Protein AF-A0A7Y2AR96-F1 (afdb_monomer_lite)

pLDDT: mean 88.12, std 11.36, range [58.72, 97.88]

Radius of gyration: 15.58 Å; chains: 1; bounding box: 34×22×35 Å

Secondary structure (DSSP, 8-state):
---TTGGGGTTS--------GGG-----SGGGGGSGGG--

Sequence (40 aa):
LPGLWNGAMAYWNTIFVEVPSSTFNPVKTVNDLLKPAHRE

Foldseek 3Di:
DQDDPVRVCVPPDDDDDDDPPLVDQDDPDPCSCVDPNNPD

Structure (mmCIF, N/CA/C/O backbone):
data_AF-A0A7Y2AR96-F1
#
_entry.id   AF-A0A7Y2AR96-F1
#
loop_
_atom_site.group_PDB
_atom_site.id
_atom_site.type_symbol
_atom_site.label_atom_id
_atom_site.label_alt_id
_atom_site.label_comp_id
_atom_site.label_asym_id
_atom_site.label_entity_id
_atom_site.label_seq_id
_atom_site.pdbx_PDB_ins_code
_atom_site.Cartn_x
_atom_site.Cartn_y
_atom_site.Cartn_z
_atom_site.occupancy
_atom_site.B_iso_or_equiv
_atom_site.auth_seq_id
_atom_site.auth_comp_id
_atom_site.auth_asym_id
_atom_site.auth_atom_id
_atom_site.pdbx_PDB_model_num
ATOM 1 N N . LEU A 1 1 ? 18.261 9.805 -6.488 1.00 58.72 1 LEU A N 1
ATOM 2 C CA . LEU A 1 1 ? 18.290 8.401 -6.966 1.00 58.72 1 LEU A CA 1
ATOM 3 C C . LEU A 1 1 ? 16.880 7.837 -6.849 1.00 58.72 1 LEU A C 1
ATOM 5 O O . LEU A 1 1 ? 16.207 8.200 -5.888 1.00 58.72 1 LEU A O 1
ATOM 9 N N . PRO A 1 2 ? 16.395 7.049 -7.817 1.00 64.56 2 PRO A N 1
ATOM 10 C CA . PRO A 1 2 ? 15.012 6.587 -7.810 1.00 64.56 2 PRO A CA 1
ATOM 11 C C . PRO A 1 2 ? 14.808 5.550 -6.680 1.00 64.56 2 PRO A C 1
ATOM 13 O O . PRO A 1 2 ? 15.673 4.714 -6.439 1.00 64.56 2 PRO A O 1
ATOM 16 N N . GLY A 1 3 ? 13.718 5.678 -5.911 1.00 70.50 3 GLY A N 1
ATOM 17 C CA . GLY A 1 3 ? 13.504 4.953 -4.644 1.00 70.50 3 GLY A CA 1
ATOM 18 C C . GLY A 1 3 ? 13.256 3.441 -4.788 1.00 70.50 3 GLY A C 1
ATOM 19 O O . GLY A 1 3 ? 12.905 2.964 -5.857 1.00 70.50 3 GLY A O 1
ATOM 20 N N . LEU A 1 4 ? 13.396 2.688 -3.692 1.00 64.75 4 LEU A N 1
ATOM 21 C CA . LEU A 1 4 ? 13.546 1.218 -3.665 1.00 64.75 4 LEU A CA 1
ATOM 22 C C . LEU A 1 4 ? 12.507 0.381 -4.443 1.00 64.75 4 LEU A C 1
ATOM 24 O O . LEU A 1 4 ? 12.872 -0.668 -4.956 1.00 64.75 4 LEU A O 1
ATOM 28 N N . TRP A 1 5 ? 11.243 0.807 -4.546 1.00 63.09 5 TRP A N 1
ATOM 29 C CA . TRP A 1 5 ? 10.197 0.006 -5.204 1.00 63.09 5 TRP A CA 1
ATOM 30 C C . TRP A 1 5 ? 9.915 0.485 -6.630 1.00 63.09 5 TRP A C 1
ATOM 32 O O . TRP A 1 5 ? 10.201 -0.207 -7.602 1.00 63.09 5 TRP A O 1
ATOM 42 N N . ASN A 1 6 ? 9.397 1.706 -6.778 1.00 72.62 6 ASN A N 1
ATOM 43 C CA . ASN A 1 6 ? 9.048 2.252 -8.095 1.00 72.62 6 ASN A CA 1
ATOM 44 C C . ASN A 1 6 ? 10.270 2.716 -8.890 1.00 72.62 6 ASN A C 1
ATOM 46 O O . ASN A 1 6 ? 10.194 2.893 -10.102 1.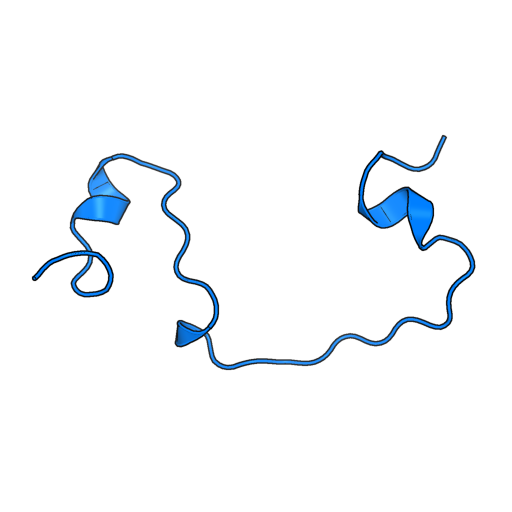00 72.62 6 ASN A O 1
ATOM 50 N N . GLY A 1 7 ? 11.408 2.903 -8.226 1.00 76.00 7 GLY A N 1
ATOM 51 C CA . GLY A 1 7 ? 12.631 3.323 -8.886 1.00 76.00 7 GLY A CA 1
ATOM 52 C C . GLY A 1 7 ? 13.323 2.225 -9.678 1.00 76.00 7 GLY A C 1
ATOM 53 O O . GLY A 1 7 ? 14.000 2.539 -10.654 1.00 76.00 7 GLY A O 1
ATOM 54 N N . ALA A 1 8 ? 13.099 0.953 -9.332 1.00 81.00 8 ALA A N 1
ATOM 55 C CA . ALA A 1 8 ? 13.591 -0.182 -10.115 1.00 81.00 8 ALA A CA 1
ATOM 56 C C . ALA A 1 8 ? 12.900 -0.297 -11.490 1.00 81.00 8 ALA A C 1
ATOM 58 O O . ALA A 1 8 ? 13.452 -0.900 -12.406 1.00 81.00 8 ALA A O 1
ATOM 59 N N . MET A 1 9 ? 11.722 0.317 -11.652 1.00 87.81 9 MET A N 1
ATOM 60 C CA . MET A 1 9 ? 10.924 0.286 -12.885 1.00 87.81 9 MET A CA 1
ATOM 61 C C . MET A 1 9 ? 11.114 1.533 -13.769 1.00 87.81 9 MET A C 1
ATOM 63 O O . MET A 1 9 ? 10.381 1.711 -14.737 1.00 87.81 9 MET A O 1
ATOM 67 N N . ALA A 1 10 ? 12.090 2.402 -13.468 1.00 86.25 10 ALA A N 1
ATOM 68 C CA . ALA A 1 10 ? 12.246 3.719 -14.106 1.00 86.25 10 ALA A CA 1
ATOM 69 C C . ALA A 1 10 ? 12.424 3.697 -15.641 1.00 86.25 10 ALA A C 1
ATOM 71 O O . ALA A 1 10 ? 12.194 4.715 -16.287 1.00 86.25 10 ALA A O 1
ATOM 72 N N . TYR A 1 11 ? 12.817 2.558 -16.221 1.00 86.00 11 TYR A N 1
ATOM 73 C CA . TYR A 1 11 ? 13.047 2.395 -17.664 1.00 86.00 11 TYR A CA 1
ATOM 74 C C . TYR A 1 11 ? 12.121 1.360 -18.315 1.00 86.00 11 TYR A C 1
ATOM 76 O O . TYR A 1 11 ? 12.405 0.869 -19.406 1.00 86.00 11 TYR A O 1
ATOM 84 N N . TRP A 1 12 ? 11.041 0.972 -17.635 1.00 91.44 12 TRP A N 1
ATOM 85 C CA . TRP A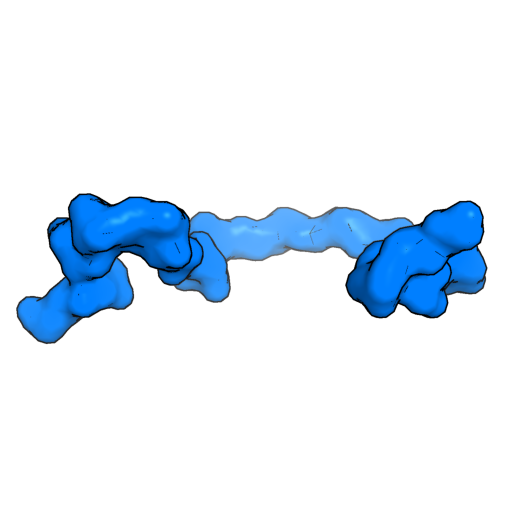 1 12 ? 10.068 0.021 -18.169 1.00 91.44 12 TRP A CA 1
ATOM 86 C C . TRP A 1 12 ? 8.927 0.759 -18.872 1.00 91.44 12 TRP A C 1
ATOM 88 O O . TRP A 1 12 ? 8.532 1.851 -18.464 1.00 91.44 12 TRP A O 1
ATOM 98 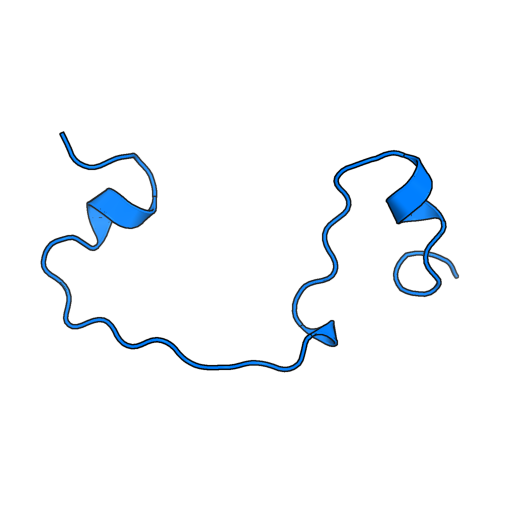N N . ASN A 1 13 ? 8.339 0.126 -19.890 1.00 91.38 13 ASN A N 1
ATOM 99 C CA . ASN A 1 13 ? 7.037 0.547 -20.401 1.00 91.38 13 ASN A CA 1
ATOM 100 C C . ASN A 1 13 ? 5.982 0.198 -19.342 1.00 91.38 13 ASN A C 1
ATOM 102 O O . ASN A 1 13 ? 5.704 -0.980 -19.117 1.00 91.38 13 ASN A O 1
ATOM 106 N N . THR A 1 14 ? 5.434 1.206 -18.663 1.00 89.56 14 THR A N 1
ATOM 107 C CA . THR A 1 14 ? 4.466 1.025 -17.572 1.00 89.56 14 THR A CA 1
ATOM 108 C C . THR A 1 14 ? 3.086 1.531 -17.974 1.00 89.56 14 THR A C 1
ATOM 110 O O . THR A 1 14 ? 2.953 2.530 -18.679 1.00 89.56 14 THR A O 1
ATOM 113 N N . ILE A 1 15 ? 2.051 0.824 -17.526 1.00 91.50 15 ILE A N 1
ATOM 114 C CA . ILE A 1 15 ? 0.651 1.226 -17.670 1.00 91.50 15 ILE A CA 1
ATOM 115 C C . ILE A 1 15 ? -0.052 1.054 -16.326 1.00 91.50 15 ILE A C 1
ATOM 117 O O . ILE A 1 15 ? 0.255 0.126 -15.576 1.00 91.50 15 ILE A O 1
ATOM 121 N N . PHE A 1 16 ? -1.000 1.938 -16.024 1.00 92.88 16 PHE A N 1
ATOM 122 C CA . PHE A 1 16 ? -1.886 1.763 -14.879 1.00 92.88 16 PHE A CA 1
ATOM 123 C C . PHE A 1 16 ? -3.096 0.939 -15.297 1.00 92.88 16 PHE A C 1
ATOM 125 O O . PHE A 1 16 ? -3.696 1.188 -16.341 1.00 92.88 16 PHE A O 1
ATOM 132 N N . VAL A 1 17 ? -3.449 -0.034 -14.463 1.00 95.38 17 VAL A N 1
ATOM 133 C CA . VAL A 1 17 ? -4.631 -0.872 -14.648 1.00 95.38 17 VAL A CA 1
ATOM 134 C C . VAL A 1 17 ? -5.497 -0.721 -13.409 1.00 95.38 17 VAL A C 1
ATOM 136 O O . VAL A 1 17 ? -5.016 -0.887 -12.288 1.00 95.38 17 VAL A O 1
ATOM 139 N N . GLU A 1 18 ? -6.764 -0.372 -13.614 1.00 97.19 18 GLU A N 1
ATOM 140 C CA . GLU A 1 18 ? -7.746 -0.332 -12.538 1.00 97.19 18 GLU A CA 1
ATOM 141 C C . GLU A 1 18 ? -8.140 -1.757 -12.146 1.00 97.19 18 GLU A C 1
ATOM 143 O O . GLU A 1 18 ? -8.339 -2.628 -12.995 1.00 97.19 18 GLU A O 1
ATOM 148 N N . VAL A 1 19 ? -8.254 -1.995 -10.844 1.00 96.75 19 VAL A N 1
ATOM 149 C CA . VAL A 1 19 ? -8.707 -3.267 -10.281 1.00 96.75 19 VAL A CA 1
ATOM 150 C C . VAL A 1 19 ? -9.823 -3.000 -9.276 1.00 96.75 19 VAL A C 1
ATOM 152 O O . VAL A 1 19 ? -9.876 -1.906 -8.707 1.00 96.75 19 VAL A O 1
ATOM 155 N N . PRO A 1 20 ? -10.706 -3.979 -9.005 1.00 97.19 20 PRO A N 1
ATOM 156 C CA . PRO A 1 20 ? -11.728 -3.827 -7.978 1.00 97.19 20 PRO A CA 1
ATOM 157 C C . PRO A 1 20 ? -11.112 -3.434 -6.634 1.00 97.19 20 PRO A C 1
ATOM 159 O O . PRO A 1 20 ? -10.072 -3.973 -6.246 1.00 97.19 20 PRO A O 1
ATOM 162 N N . SER A 1 21 ? -11.776 -2.556 -5.883 1.00 91.12 21 SER A N 1
ATOM 163 C CA . SER A 1 21 ? -11.292 -2.092 -4.573 1.00 91.12 21 SER A CA 1
ATOM 164 C C . SER A 1 21 ? -11.112 -3.232 -3.564 1.00 91.12 21 SER A C 1
ATOM 166 O O . SER A 1 21 ? -10.207 -3.190 -2.737 1.00 91.12 21 SER A O 1
ATOM 168 N N . SER A 1 22 ? -11.900 -4.303 -3.686 1.00 93.12 22 SER A N 1
ATOM 169 C CA . SER A 1 22 ? -11.770 -5.518 -2.875 1.00 93.12 22 SER A CA 1
ATOM 170 C C . SER A 1 22 ? -10.447 -6.264 -3.080 1.00 93.12 22 SER A C 1
ATOM 172 O O . SER A 1 22 ? -10.096 -7.099 -2.251 1.00 93.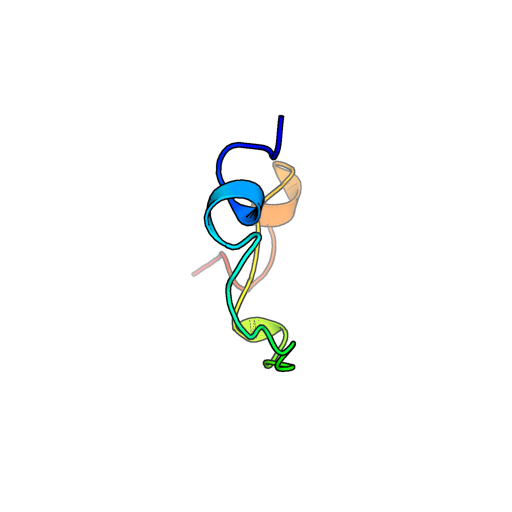12 22 SER A O 1
ATOM 174 N N . THR A 1 23 ? -9.705 -5.979 -4.155 1.00 95.62 23 THR A N 1
ATOM 175 C CA . THR A 1 23 ? -8.396 -6.593 -4.440 1.00 95.62 23 THR A CA 1
ATOM 176 C C . THR A 1 23 ? -7.340 -6.167 -3.423 1.00 95.62 23 THR A C 1
ATOM 178 O O . THR A 1 23 ? -6.390 -6.903 -3.164 1.00 95.62 23 THR A O 1
ATOM 181 N N . PHE A 1 24 ? -7.498 -4.988 -2.819 1.00 95.06 24 PHE A N 1
ATOM 182 C CA . PHE A 1 24 ? -6.559 -4.470 -1.837 1.00 95.06 24 PHE A CA 1
ATOM 183 C C . PHE A 1 24 ? -7.298 -3.850 -0.650 1.00 95.06 24 PHE A C 1
ATOM 185 O O . PHE A 1 24 ? -7.801 -2.733 -0.728 1.00 95.06 24 PHE A O 1
ATOM 192 N N . ASN A 1 25 ? -7.308 -4.564 0.479 1.00 94.69 25 ASN A N 1
ATOM 193 C CA . ASN A 1 25 ? -7.892 -4.105 1.742 1.00 94.69 25 ASN A CA 1
ATOM 194 C C . ASN A 1 25 ? -6.774 -3.848 2.769 1.00 94.69 25 ASN A C 1
ATOM 196 O O . ASN A 1 25 ? -6.432 -4.744 3.540 1.00 94.69 25 ASN A O 1
ATOM 200 N N . PRO A 1 26 ? -6.124 -2.671 2.759 1.00 95.81 26 PRO A N 1
A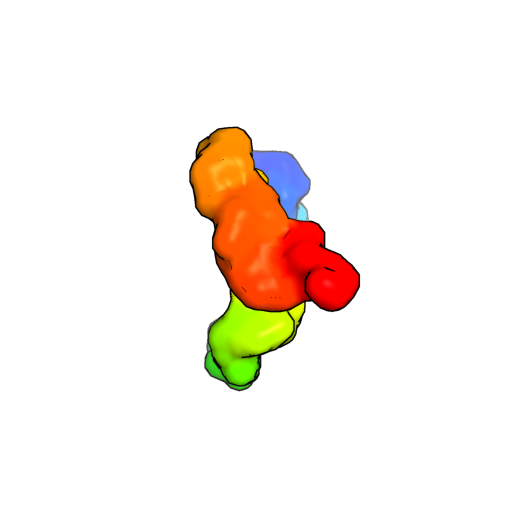TOM 201 C CA . PRO A 1 26 ? -5.033 -2.398 3.679 1.00 95.81 26 PRO A CA 1
ATOM 202 C C . PRO A 1 26 ? -5.529 -2.047 5.084 1.00 95.81 26 PRO A C 1
ATOM 204 O O . PRO A 1 26 ? -6.498 -1.308 5.262 1.00 95.81 26 PRO A O 1
ATOM 207 N N . VAL A 1 27 ? -4.750 -2.471 6.077 1.00 97.06 27 VAL A N 1
ATOM 208 C CA . VAL A 1 27 ? -4.859 -2.040 7.474 1.00 97.06 27 VAL A CA 1
ATOM 209 C C . VAL A 1 27 ? -3.770 -1.005 7.730 1.00 97.06 27 VAL A C 1
ATOM 211 O O . VAL A 1 27 ? -2.581 -1.303 7.598 1.00 97.06 27 VAL A O 1
ATOM 214 N N . LYS A 1 28 ? -4.158 0.232 8.038 1.00 96.88 28 LYS A N 1
ATOM 215 C CA . LYS A 1 28 ? -3.234 1.344 8.322 1.00 96.88 28 LYS A CA 1
ATOM 216 C C . LYS A 1 28 ? -3.322 1.805 9.772 1.00 96.88 28 LYS A C 1
ATOM 218 O O . LYS A 1 28 ? -2.352 2.326 10.310 1.00 96.88 28 LYS A O 1
ATOM 223 N N . THR A 1 29 ? -4.463 1.578 10.406 1.00 97.88 29 THR A N 1
ATOM 224 C CA . THR A 1 29 ? -4.737 1.859 11.811 1.00 97.88 29 THR A CA 1
ATOM 225 C C . THR A 1 29 ? -5.381 0.643 12.466 1.00 97.88 29 THR A C 1
ATOM 227 O O . THR A 1 29 ? -5.916 -0.231 11.785 1.00 97.88 29 THR A O 1
ATOM 230 N N . VAL A 1 30 ? -5.383 0.595 13.800 1.00 96.75 30 VAL A N 1
ATOM 231 C CA . VAL A 1 30 ? -6.011 -0.509 14.549 1.00 96.75 30 VAL A CA 1
ATOM 232 C C . VAL A 1 30 ? -7.499 -0.651 14.202 1.00 96.75 30 VAL A C 1
ATOM 234 O O . VAL A 1 30 ? -7.994 -1.764 14.059 1.00 96.75 30 VAL A O 1
ATOM 237 N N . ASN A 1 31 ? -8.200 0.462 13.966 1.00 97.38 31 ASN A N 1
ATOM 238 C CA . ASN A 1 31 ? -9.614 0.440 13.592 1.00 97.38 31 ASN A CA 1
ATOM 239 C C . ASN A 1 31 ? -9.868 -0.147 12.194 1.00 97.38 31 ASN A C 1
ATOM 241 O O . ASN A 1 31 ? -10.997 -0.534 11.910 1.00 97.38 31 ASN A O 1
ATOM 245 N N . ASP A 1 32 ? -8.866 -0.272 11.319 1.00 96.69 32 ASP A N 1
ATOM 246 C CA . ASP A 1 32 ? -9.072 -0.932 10.025 1.00 96.69 32 ASP A CA 1
ATOM 247 C C . ASP A 1 32 ? -9.309 -2.441 10.181 1.00 96.69 32 ASP A C 1
ATOM 249 O O . ASP A 1 32 ? -10.063 -3.010 9.396 1.00 96.69 32 ASP A O 1
ATOM 253 N N . LEU A 1 33 ? -8.771 -3.072 11.234 1.00 96.00 33 LEU A N 1
ATOM 254 C CA . LEU A 1 33 ? -9.046 -4.478 11.576 1.00 96.00 33 LEU A CA 1
ATOM 255 C C . LEU A 1 33 ? -10.521 -4.718 11.925 1.00 96.00 33 LEU A C 1
ATOM 257 O O . LEU A 1 33 ? -11.011 -5.841 11.881 1.00 96.00 33 LEU A O 1
ATOM 261 N N . LEU A 1 34 ? -11.251 -3.652 12.258 1.00 96.19 34 LEU A N 1
ATOM 262 C CA . LEU A 1 34 ? -12.676 -3.700 12.547 1.00 96.19 34 LEU A CA 1
ATOM 263 C C . LEU A 1 34 ? -13.543 -3.709 11.269 1.00 96.19 34 LEU A C 1
ATOM 265 O O . LEU A 1 34 ? -14.768 -3.682 11.366 1.00 96.19 34 LEU A O 1
ATOM 269 N N . LYS A 1 35 ? -12.969 -3.742 10.065 1.00 94.38 35 LYS A N 1
ATOM 270 C CA . LYS A 1 35 ? -13.757 -3.864 8.827 1.00 94.38 35 LYS A CA 1
ATOM 271 C C . LYS A 1 35 ? -14.220 -5.313 8.608 1.00 94.38 35 LYS A C 1
ATOM 273 O O . LYS A 1 35 ? -13.464 -6.227 8.925 1.00 94.38 35 LYS A O 1
ATOM 278 N N . PRO A 1 36 ? -15.401 -5.551 7.997 1.00 94.31 36 PRO A N 1
ATOM 279 C CA . PRO A 1 36 ? -15.883 -6.904 7.691 1.00 94.31 36 PRO A CA 1
ATOM 280 C C 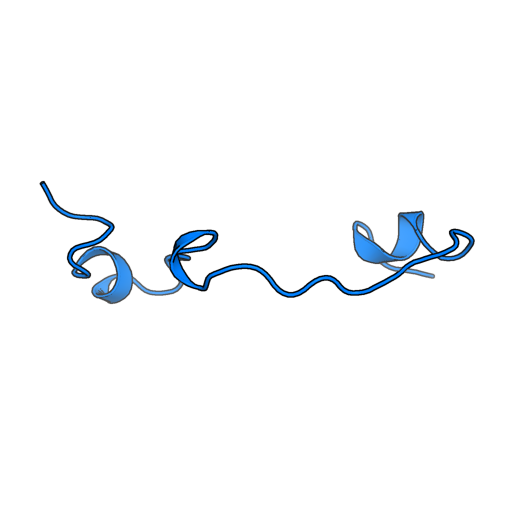. PRO A 1 36 ? -14.898 -7.752 6.877 1.00 94.31 36 PRO A C 1
ATOM 282 O O . PRO A 1 36 ? -14.796 -8.944 7.101 1.00 94.31 36 PRO A O 1
ATOM 285 N N . ALA A 1 37 ? -14.112 -7.133 5.991 1.00 92.81 37 ALA A N 1
ATOM 286 C CA . ALA A 1 37 ? -13.094 -7.822 5.194 1.00 92.81 37 ALA A CA 1
ATOM 287 C C . ALA A 1 37 ? -11.943 -8.444 6.019 1.00 92.81 37 ALA A C 1
ATOM 289 O O . ALA A 1 37 ? -11.127 -9.176 5.463 1.00 92.81 37 ALA A O 1
ATOM 290 N N . HIS A 1 38 ? -11.840 -8.129 7.314 1.00 94.94 38 HIS A N 1
ATOM 291 C CA . HIS A 1 38 ? -10.789 -8.607 8.219 1.00 94.94 38 HIS A CA 1
ATOM 292 C C . HIS A 1 38 ? -11.352 -9.309 9.465 1.00 94.94 38 HIS A C 1
ATOM 294 O O . HIS A 1 38 ? -10.618 -9.536 10.426 1.00 94.94 38 HIS A O 1
ATOM 300 N N . ARG A 1 39 ? -12.651 -9.623 9.457 1.00 87.00 39 ARG A N 1
ATOM 301 C CA . ARG A 1 39 ? -13.368 -10.336 10.519 1.00 87.00 39 ARG A CA 1
ATOM 302 C C . ARG A 1 39 ? -13.875 -11.672 9.967 1.00 87.00 39 ARG A C 1
ATOM 304 O O . ARG A 1 39 ? -14.104 -11.769 8.765 1.00 87.00 39 ARG A O 1
ATOM 311 N N . GLU A 1 40 ? -14.035 -12.667 10.836 1.00 66.56 40 GLU A N 1
ATOM 312 C CA . GLU A 1 40 ? -14.760 -13.912 10.523 1.00 66.56 40 GLU A CA 1
ATOM 313 C C . GLU A 1 40 ? -16.278 -13.697 10.558 1.00 66.56 40 GLU A C 1
ATOM 315 O O . GLU A 1 40 ? -16.743 -12.914 11.425 1.00 66.56 40 GLU A O 1
#